Protein AF-A0A534MXF9-F1 (afdb_monomer)

Structure (mmCIF, N/CA/C/O backbone):
data_AF-A0A534MXF9-F1
#
_entry.id   AF-A0A534MXF9-F1
#
loop_
_atom_site.group_PDB
_atom_site.id
_atom_site.type_symbol
_atom_site.label_atom_id
_atom_site.label_alt_id
_atom_site.label_comp_id
_atom_site.label_asym_id
_atom_site.label_entity_id
_atom_site.label_seq_id
_atom_site.pdbx_PDB_ins_code
_atom_site.Cartn_x
_atom_site.Cartn_y
_atom_site.Cartn_z
_atom_site.occupancy
_atom_site.B_iso_or_equiv
_atom_site.auth_seq_id
_atom_site.auth_comp_id
_atom_site.auth_asym_id
_atom_site.auth_atom_id
_atom_site.pdbx_PDB_model_num
ATOM 1 N N . MET A 1 1 ? -14.037 -14.900 6.384 1.00 53.19 1 MET A N 1
ATOM 2 C CA . MET A 1 1 ? -14.645 -13.743 5.690 1.00 53.19 1 MET A CA 1
ATOM 3 C C . MET A 1 1 ? -13.919 -13.582 4.365 1.00 53.19 1 MET A C 1
ATOM 5 O O . MET A 1 1 ? -12.698 -13.503 4.389 1.00 53.19 1 MET A O 1
ATOM 9 N N . ARG A 1 2 ? -14.616 -13.663 3.225 1.00 55.94 2 ARG A N 1
ATOM 10 C CA . ARG A 1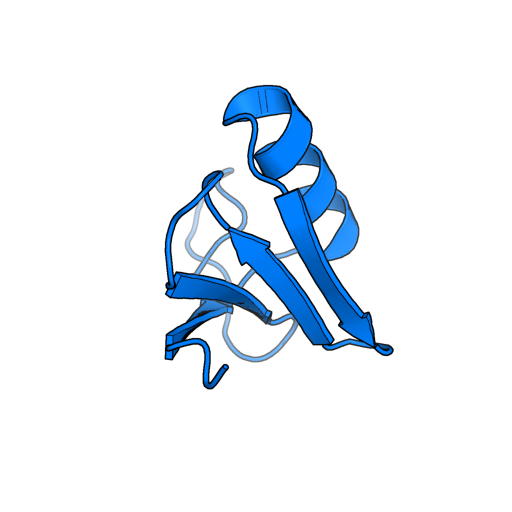 2 ? -13.991 -13.513 1.902 1.00 55.94 2 ARG A CA 1
ATOM 11 C C . ARG A 1 2 ? -13.966 -12.019 1.578 1.00 55.94 2 ARG A C 1
ATOM 13 O O . ARG A 1 2 ? -15.021 -11.453 1.321 1.00 55.94 2 ARG A O 1
ATOM 20 N N . LEU A 1 3 ? -12.796 -11.392 1.685 1.00 66.88 3 LEU A N 1
ATOM 21 C CA . LEU A 1 3 ? -12.618 -9.990 1.309 1.00 66.88 3 LEU A CA 1
ATOM 22 C C . LEU A 1 3 ? -12.654 -9.885 -0.215 1.00 66.88 3 LEU A C 1
ATOM 24 O O . LEU A 1 3 ? -11.944 -10.620 -0.903 1.00 66.88 3 LEU A O 1
ATOM 28 N N . THR A 1 4 ? -13.463 -8.971 -0.741 1.00 86.75 4 THR A N 1
ATOM 29 C CA . THR A 1 4 ? -13.346 -8.570 -2.144 1.00 86.75 4 THR A CA 1
ATOM 30 C C . THR A 1 4 ? -12.091 -7.716 -2.268 1.00 86.75 4 THR A C 1
ATOM 32 O O . THR A 1 4 ? -12.014 -6.637 -1.676 1.00 86.75 4 THR A O 1
ATOM 35 N N . THR A 1 5 ? -11.090 -8.223 -2.986 1.00 89.88 5 THR A N 1
ATOM 36 C CA . THR A 1 5 ? -9.808 -7.541 -3.184 1.00 89.88 5 THR A CA 1
ATOM 37 C C . THR A 1 5 ? -9.727 -6.934 -4.576 1.00 89.88 5 THR A C 1
ATOM 39 O O . THR A 1 5 ? -9.909 -7.645 -5.563 1.00 89.88 5 THR A O 1
ATOM 42 N N . ILE A 1 6 ? -9.411 -5.644 -4.653 1.00 92.44 6 ILE A N 1
ATOM 43 C CA . ILE A 1 6 ? -9.133 -4.932 -5.906 1.00 92.44 6 ILE A CA 1
ATOM 44 C C . ILE A 1 6 ? -7.619 -4.747 -6.012 1.00 92.44 6 ILE A C 1
ATOM 46 O O . ILE A 1 6 ? -7.000 -4.272 -5.063 1.00 92.44 6 ILE A O 1
ATOM 50 N N . ALA A 1 7 ? -7.015 -5.134 -7.134 1.00 92.81 7 ALA A N 1
ATOM 51 C CA . ALA A 1 7 ? -5.588 -4.927 -7.362 1.00 92.81 7 ALA A CA 1
ATOM 52 C C . ALA A 1 7 ? -5.308 -3.467 -7.748 1.00 92.81 7 ALA A C 1
ATOM 54 O O . ALA A 1 7 ? -5.962 -2.929 -8.638 1.00 92.81 7 ALA A O 1
ATOM 55 N N . LEU A 1 8 ? -4.331 -2.853 -7.084 1.00 93.38 8 LEU A N 1
ATOM 56 C CA . LEU A 1 8 ? -3.749 -1.560 -7.425 1.00 93.38 8 LEU A CA 1
ATOM 57 C C . LEU A 1 8 ? -2.276 -1.783 -7.736 1.00 93.38 8 LEU A C 1
ATOM 59 O 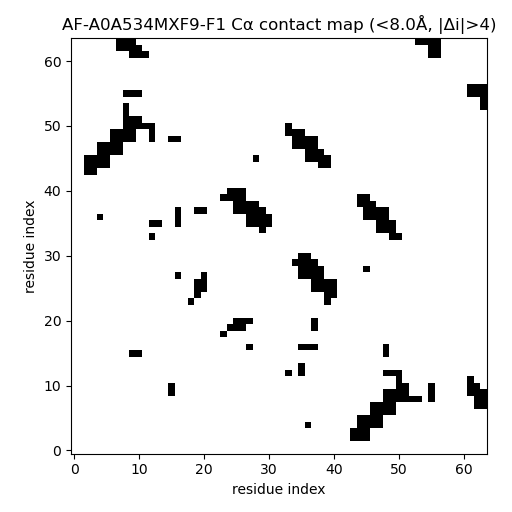O . LEU A 1 8 ? -1.539 -2.281 -6.882 1.00 93.38 8 LEU A O 1
ATOM 63 N N . VAL A 1 9 ? -1.844 -1.417 -8.938 1.00 93.94 9 VAL A N 1
ATOM 64 C CA . VAL A 1 9 ? -0.425 -1.473 -9.282 1.00 93.94 9 VAL A CA 1
ATOM 65 C C . VAL A 1 9 ? 0.251 -0.259 -8.664 1.00 93.94 9 VAL A C 1
ATOM 67 O O . VAL A 1 9 ? -0.184 0.872 -8.862 1.00 93.94 9 VAL A O 1
ATOM 70 N N . VAL A 1 10 ? 1.300 -0.494 -7.882 1.00 94.25 10 VAL A N 1
ATOM 71 C CA . VAL A 1 10 ? 2.040 0.546 -7.172 1.00 94.25 10 VAL A CA 1
ATOM 72 C C . VAL A 1 10 ? 3.541 0.398 -7.376 1.00 94.25 10 VAL A C 1
ATOM 74 O O . VAL A 1 10 ? 4.059 -0.687 -7.635 1.00 94.25 10 VAL A O 1
ATOM 77 N N . SER A 1 11 ? 4.249 1.515 -7.229 1.00 92.44 11 SER A N 1
ATOM 78 C CA . SER A 1 11 ? 5.713 1.574 -7.326 1.00 92.44 11 SER A CA 1
ATOM 79 C C . SER A 1 11 ? 6.444 0.780 -6.234 1.00 92.44 11 SER A C 1
ATOM 81 O O . SER A 1 11 ? 7.482 0.184 -6.503 1.00 92.44 11 SER A O 1
ATOM 83 N N . ASP A 1 12 ? 5.922 0.806 -5.005 1.00 92.94 12 ASP A N 1
ATOM 84 C CA . ASP A 1 12 ? 6.474 0.131 -3.825 1.00 92.94 12 ASP A CA 1
ATOM 85 C C . ASP A 1 12 ? 5.324 -0.142 -2.844 1.00 92.94 12 ASP A C 1
ATOM 87 O O . ASP A 1 12 ? 4.739 0.788 -2.278 1.00 92.94 12 ASP A O 1
ATOM 91 N N . ALA A 1 13 ? 4.963 -1.405 -2.653 1.00 94.06 13 ALA A N 1
ATOM 92 C CA . ALA A 1 13 ? 3.818 -1.841 -1.867 1.00 94.06 13 ALA A CA 1
ATOM 93 C C . ALA A 1 13 ? 3.981 -1.524 -0.380 1.00 94.06 13 ALA A C 1
ATOM 95 O O . ALA A 1 13 ? 3.002 -1.172 0.278 1.00 94.06 13 ALA A O 1
ATOM 96 N N . LYS A 1 14 ? 5.204 -1.569 0.161 1.00 93.81 14 LYS A N 1
ATOM 97 C CA . LYS A 1 14 ? 5.458 -1.265 1.579 1.00 93.81 14 LYS A CA 1
ATOM 98 C C . LYS A 1 14 ? 5.351 0.230 1.855 1.00 93.81 14 LYS A C 1
ATOM 100 O O . LYS A 1 14 ? 4.692 0.631 2.816 1.00 93.81 14 LYS A O 1
ATOM 105 N N . LYS A 1 15 ? 5.960 1.066 1.008 1.00 94.75 15 LYS A N 1
ATOM 106 C CA . LYS A 1 15 ? 5.832 2.528 1.103 1.00 94.75 15 LYS A CA 1
ATOM 107 C C . LYS A 1 15 ? 4.396 2.969 0.862 1.00 94.75 15 LYS A C 1
ATOM 109 O O . LYS A 1 15 ? 3.894 3.805 1.610 1.00 94.75 15 LYS A O 1
ATOM 114 N N . SER A 1 16 ? 3.726 2.370 -0.120 1.00 95.50 16 SER A N 1
ATOM 115 C CA . SER A 1 16 ? 2.319 2.645 -0.411 1.00 95.50 16 SER A CA 1
ATOM 116 C C . SER A 1 16 ? 1.438 2.268 0.774 1.00 95.50 16 SER A C 1
A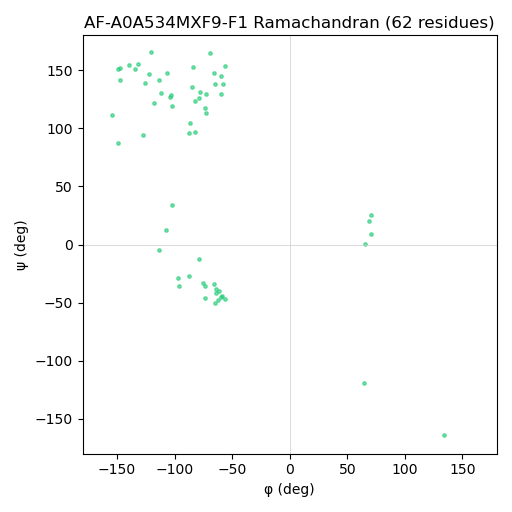TOM 118 O O . SER A 1 16 ? 0.655 3.096 1.225 1.00 95.50 16 SER A O 1
ATOM 120 N N . ALA A 1 17 ? 1.609 1.078 1.359 1.00 95.75 17 ALA A N 1
ATOM 121 C CA . ALA A 1 17 ? 0.850 0.670 2.539 1.00 95.75 17 ALA A CA 1
ATOM 122 C C . ALA A 1 17 ? 1.003 1.666 3.692 1.00 95.75 17 ALA A C 1
ATOM 124 O O . ALA A 1 17 ? 0.003 2.110 4.255 1.00 95.75 17 ALA A O 1
ATOM 125 N N . LYS A 1 18 ? 2.241 2.084 3.988 1.00 96.06 18 LYS A N 1
ATOM 126 C CA . LYS A 1 18 ? 2.518 3.108 5.001 1.00 96.06 18 LYS A CA 1
ATOM 127 C C . LYS A 1 18 ? 1.810 4.427 4.680 1.00 96.06 18 LYS A C 1
ATOM 129 O O . LYS A 1 18 ? 1.175 5.002 5.558 1.00 96.06 18 LYS A O 1
ATOM 134 N N . TRP A 1 19 ? 1.849 4.870 3.424 1.00 96.19 19 TRP A N 1
ATOM 135 C CA . TRP A 1 19 ? 1.131 6.066 2.981 1.00 96.19 19 TRP A CA 1
ATOM 136 C C . TRP A 1 19 ? -0.386 5.939 3.191 1.00 96.19 19 TRP A C 1
ATOM 138 O O . TRP A 1 19 ? -0.994 6.848 3.750 1.00 96.19 19 TRP A O 1
ATOM 148 N N . TYR A 1 20 ? -0.997 4.803 2.835 1.00 96.19 20 TYR A N 1
ATOM 149 C CA . TYR A 1 20 ? -2.431 4.552 3.044 1.00 96.19 20 TYR A CA 1
ATOM 150 C C . TYR A 1 20 ? -2.813 4.591 4.530 1.00 96.19 20 TYR A C 1
ATOM 152 O O . TYR A 1 20 ? -3.845 5.162 4.890 1.00 96.19 20 TYR A O 1
ATOM 160 N N . GLN A 1 21 ? -1.974 4.036 5.408 1.00 96.00 21 GLN A N 1
ATOM 161 C CA . GLN A 1 21 ? -2.187 4.126 6.854 1.00 96.00 21 GLN A CA 1
ATOM 162 C C . GLN A 1 21 ? -2.075 5.572 7.354 1.00 96.00 21 GLN A C 1
ATOM 164 O O . GLN A 1 21 ? -2.963 6.053 8.053 1.00 96.00 21 GLN A O 1
ATOM 169 N N . GLU A 1 22 ? -1.006 6.279 6.987 1.00 97.44 22 GLU A N 1
ATOM 170 C CA . GLU A 1 22 ? -0.700 7.614 7.513 1.00 97.44 22 GLU A CA 1
ATOM 171 C C . GLU A 1 22 ? -1.612 8.712 6.963 1.00 97.44 22 GLU A C 1
ATOM 173 O O . GLU A 1 22 ? -1.925 9.666 7.674 1.00 97.44 22 GLU A O 1
ATOM 178 N N . LYS A 1 23 ? -2.010 8.614 5.692 1.00 97.19 23 LYS A N 1
ATOM 179 C CA . LYS A 1 23 ? -2.774 9.663 5.006 1.00 97.19 23 LYS A CA 1
ATOM 180 C C . LYS A 1 23 ? -4.268 9.413 5.011 1.00 97.19 23 LYS A C 1
ATOM 182 O O . LYS A 1 23 ? -5.024 10.373 5.112 1.00 97.19 23 LYS A O 1
ATOM 187 N N . LEU A 1 24 ? -4.688 8.152 4.914 1.00 95.69 24 LEU A N 1
ATOM 188 C CA . LEU A 1 24 ? -6.103 7.788 4.810 1.00 95.69 24 LEU A CA 1
ATOM 189 C C . LEU A 1 24 ? -6.621 7.027 6.037 1.00 95.69 24 LEU A C 1
ATOM 191 O O . LEU A 1 24 ? -7.816 6.752 6.124 1.00 95.69 24 LEU A O 1
ATOM 195 N N . GLY A 1 25 ? -5.756 6.689 7.000 1.00 96.69 25 GLY A N 1
ATOM 196 C CA . GLY A 1 25 ? -6.156 5.958 8.204 1.00 96.69 25 GLY A CA 1
ATOM 197 C C . GLY A 1 25 ? -6.561 4.508 7.933 1.00 96.69 25 GLY A C 1
ATOM 198 O O . GLY A 1 25 ? -7.283 3.917 8.742 1.00 96.69 25 GLY A O 1
ATOM 199 N N . PHE A 1 26 ? -6.139 3.947 6.796 1.00 96.62 26 PHE A N 1
ATOM 200 C CA . PHE A 1 26 ? -6.422 2.559 6.433 1.00 96.62 26 PHE A CA 1
ATOM 201 C C . PHE A 1 26 ? -5.654 1.589 7.338 1.00 96.62 26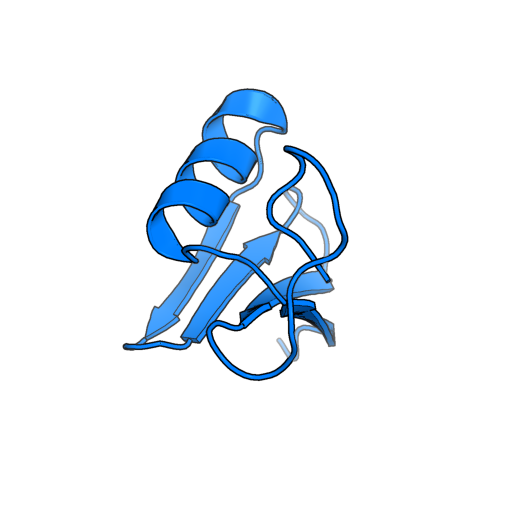 PHE A C 1
ATOM 203 O O . PHE A 1 26 ? -4.703 1.953 8.029 1.00 96.62 26 PHE A O 1
ATOM 210 N N . GLU A 1 27 ? -6.064 0.327 7.325 1.00 95.81 27 GLU A N 1
ATOM 211 C CA . GLU A 1 27 ? -5.415 -0.761 8.050 1.00 95.81 27 GLU A CA 1
ATOM 212 C C . GLU A 1 27 ? -4.809 -1.756 7.065 1.00 95.81 27 GLU A C 1
ATOM 214 O O . GLU A 1 27 ? -5.421 -2.071 6.043 1.00 95.81 27 GLU A O 1
ATOM 219 N N . ILE A 1 28 ? -3.626 -2.279 7.393 1.00 94.62 28 ILE A N 1
ATOM 220 C CA . ILE A 1 28 ? -3.053 -3.425 6.685 1.00 94.62 28 ILE A CA 1
ATOM 221 C C . ILE A 1 28 ? -3.843 -4.661 7.120 1.00 94.62 28 ILE A C 1
ATOM 223 O O . ILE A 1 28 ? -3.869 -4.990 8.306 1.00 94.62 28 ILE A O 1
ATOM 227 N N . ARG A 1 29 ? -4.522 -5.317 6.174 1.00 91.38 29 ARG A N 1
ATOM 228 C CA . ARG A 1 29 ? -5.381 -6.484 6.445 1.00 91.38 29 ARG A CA 1
ATOM 229 C C . ARG A 1 29 ? -4.675 -7.809 6.202 1.00 91.38 29 ARG A C 1
ATOM 231 O O . ARG A 1 29 ? -5.005 -8.792 6.855 1.00 91.38 29 ARG A O 1
ATOM 238 N N . ASP A 1 30 ? -3.714 -7.822 5.287 1.00 88.44 30 ASP A N 1
ATOM 239 C CA . ASP A 1 30 ? -2.899 -8.988 4.974 1.00 88.44 30 ASP A CA 1
ATOM 240 C C . ASP A 1 30 ? -1.497 -8.537 4.560 1.00 88.44 30 ASP A C 1
ATOM 242 O O . ASP A 1 30 ? -1.341 -7.513 3.888 1.00 88.44 30 ASP A O 1
ATOM 246 N N . HIS A 1 31 ? -0.494 -9.293 4.991 1.00 87.38 31 HIS A N 1
ATOM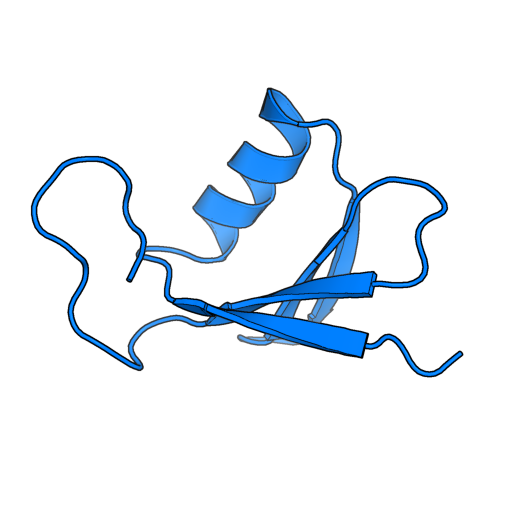 247 C CA . HIS A 1 31 ? 0.912 -9.057 4.693 1.00 87.38 31 HIS A CA 1
ATOM 248 C C . HIS A 1 31 ? 1.646 -10.399 4.651 1.00 87.38 31 HIS A C 1
ATOM 250 O O . HIS A 1 31 ? 2.200 -10.865 5.648 1.00 87.38 31 HIS A O 1
ATOM 256 N N . GLN A 1 32 ? 1.633 -11.022 3.477 1.00 85.06 32 GLN A N 1
ATOM 257 C CA . GLN A 1 32 ? 2.258 -12.314 3.213 1.00 85.06 32 GLN A CA 1
ATOM 258 C C . GLN A 1 32 ? 3.173 -12.205 1.989 1.00 85.06 32 GLN A C 1
ATOM 260 O O . GLN A 1 32 ? 2.746 -12.333 0.843 1.00 85.06 32 GLN A O 1
ATOM 265 N N . GLY A 1 33 ? 4.461 -11.944 2.225 1.00 83.56 33 GLY A N 1
ATOM 266 C CA . GLY A 1 33 ? 5.439 -11.765 1.148 1.00 83.56 33 GLY A CA 1
ATOM 267 C C . GLY A 1 33 ? 5.128 -10.530 0.296 1.00 83.56 33 GLY A C 1
ATOM 268 O O . GLY A 1 33 ? 5.116 -9.417 0.816 1.00 83.56 33 GLY A O 1
ATOM 269 N N . HIS A 1 34 ? 4.887 -10.726 -1.004 1.00 84.25 34 HIS A N 1
ATOM 270 C CA . HIS A 1 34 ? 4.472 -9.656 -1.929 1.00 84.25 34 HIS A CA 1
ATOM 271 C C . HIS A 1 34 ? 2.982 -9.311 -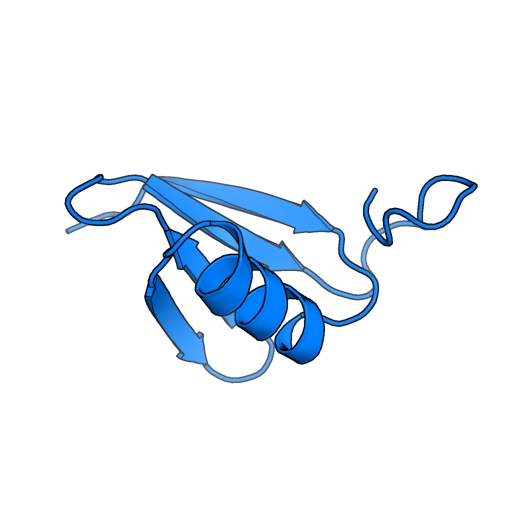1.805 1.00 84.25 34 HIS A C 1
ATOM 273 O O . HIS A 1 34 ? 2.523 -8.301 -2.333 1.00 84.25 34 HIS A O 1
ATOM 279 N N . TRP A 1 35 ? 2.205 -10.144 -1.114 1.00 89.38 35 TRP A N 1
ATOM 280 C CA . TRP A 1 35 ? 0.790 -9.901 -0.917 1.00 89.38 35 TRP A CA 1
ATOM 281 C C . TRP A 1 35 ? 0.579 -8.927 0.240 1.00 89.38 35 TRP A C 1
ATOM 283 O O . TRP A 1 35 ? 0.581 -9.318 1.408 1.00 89.38 35 TRP A O 1
ATOM 293 N N . ILE A 1 36 ? 0.412 -7.648 -0.090 1.00 94.81 36 ILE A N 1
ATOM 294 C CA . ILE A 1 36 ? 0.039 -6.601 0.864 1.00 94.81 36 ILE A CA 1
ATOM 295 C C . ILE A 1 36 ? -1.364 -6.123 0.526 1.00 94.81 36 ILE A C 1
ATOM 297 O O . ILE A 1 36 ? -1.637 -5.802 -0.633 1.00 94.81 36 ILE A O 1
ATOM 301 N N . THR A 1 37 ? -2.248 -6.062 1.523 1.00 95.50 37 THR A N 1
ATOM 302 C CA . THR A 1 37 ? -3.576 -5.463 1.358 1.00 95.50 37 THR A CA 1
ATOM 303 C C . THR A 1 37 ? -3.852 -4.373 2.382 1.00 95.50 37 THR A C 1
ATOM 305 O O . THR A 1 37 ? -3.532 -4.517 3.563 1.00 95.50 37 THR A O 1
ATOM 308 N N . VAL A 1 38 ? -4.479 -3.286 1.932 1.00 96.00 38 VAL A N 1
ATOM 309 C CA . VAL A 1 38 ? -4.934 -2.173 2.775 1.00 96.00 38 VAL A CA 1
ATOM 310 C C . VAL A 1 38 ? -6.434 -1.962 2.628 1.00 96.00 38 VAL A C 1
ATOM 312 O O . VAL A 1 38 ? -6.988 -2.168 1.553 1.00 96.00 38 VAL A O 1
ATOM 315 N N . ALA A 1 39 ? -7.112 -1.548 3.693 1.00 95.88 39 ALA A N 1
ATOM 316 C CA . ALA A 1 39 ? -8.554 -1.317 3.664 1.00 95.88 39 ALA A CA 1
ATOM 317 C C . ALA A 1 39 ? -8.974 -0.174 4.593 1.00 95.88 39 ALA A C 1
ATOM 319 O O . ALA A 1 39 ? -8.351 0.007 5.646 1.00 95.88 39 ALA A O 1
ATOM 320 N N . PRO A 1 40 ? -10.079 0.531 4.289 1.00 95.06 40 PRO A N 1
ATOM 321 C CA . PRO A 1 40 ? -10.755 1.346 5.283 1.00 95.06 40 PRO A CA 1
ATOM 322 C C . PRO A 1 40 ? -11.158 0.508 6.506 1.00 95.06 40 PRO A C 1
ATOM 324 O O . PRO A 1 40 ? -11.385 -0.711 6.443 1.00 95.06 40 PRO A O 1
ATOM 327 N N . LYS A 1 41 ? -11.262 1.173 7.655 1.00 91.19 41 LYS A N 1
ATOM 328 C CA . LYS A 1 41 ? -11.709 0.522 8.888 1.00 91.19 41 LYS A CA 1
ATOM 329 C C . LYS A 1 41 ? -13.154 0.062 8.732 1.00 91.19 41 LYS A C 1
ATOM 331 O O . LYS A 1 41 ? -13.981 0.811 8.234 1.00 91.19 41 LYS A O 1
ATOM 336 N N . ARG A 1 42 ? -13.456 -1.145 9.223 1.00 86.62 42 ARG A N 1
ATOM 337 C CA . ARG A 1 42 ? -14.811 -1.746 9.259 1.00 86.62 42 ARG A CA 1
ATOM 338 C C . ARG A 1 42 ? -15.452 -2.063 7.903 1.00 86.62 42 ARG A C 1
ATOM 340 O O . ARG A 1 42 ? -16.539 -2.625 7.894 1.00 86.62 42 ARG A O 1
ATOM 347 N N . GLU A 1 43 ? -14.768 -1.802 6.796 1.00 88.12 43 GLU A N 1
ATOM 348 C CA . GLU A 1 43 ? -15.240 -2.196 5.470 1.00 88.12 43 GLU A CA 1
ATOM 349 C C . GLU A 1 43 ? -14.864 -3.643 5.131 1.00 88.12 43 GLU A C 1
ATOM 351 O O . GLU A 1 43 ? -13.866 -4.182 5.624 1.00 88.12 43 GLU A O 1
ATOM 356 N N . ASN A 1 44 ? -15.670 -4.265 4.266 1.00 88.19 44 ASN A N 1
ATOM 357 C CA . ASN A 1 44 ? -15.476 -5.634 3.773 1.00 88.19 44 ASN A CA 1
ATOM 358 C C . ASN A 1 44 ? -14.886 -5.663 2.347 1.00 88.19 44 ASN A C 1
ATOM 360 O O . ASN A 1 44 ? -15.209 -6.525 1.529 1.00 88.19 44 ASN A O 1
ATOM 364 N N . MET A 1 45 ? -14.026 -4.693 2.045 1.00 92.19 45 MET A N 1
ATOM 365 C CA . MET A 1 45 ? -13.248 -4.616 0.810 1.00 92.19 45 MET A CA 1
ATOM 366 C C . MET A 1 45 ? -11.803 -4.264 1.146 1.00 92.19 45 MET A C 1
ATOM 368 O O . MET A 1 45 ? -11.547 -3.593 2.145 1.00 92.19 45 MET A O 1
ATOM 372 N N . ALA A 1 46 ? -10.866 -4.706 0.315 1.00 94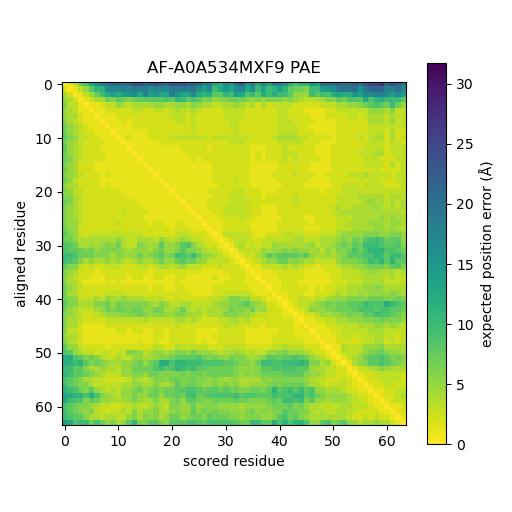.19 46 ALA A N 1
ATOM 373 C CA . ALA A 1 46 ? -9.458 -4.376 0.473 1.00 94.19 46 ALA A CA 1
ATOM 374 C C . ALA A 1 46 ? -8.802 -4.100 -0.882 1.00 94.19 46 ALA A C 1
ATOM 376 O O . ALA A 1 46 ? -9.231 -4.599 -1.920 1.00 94.19 46 ALA A O 1
ATOM 377 N N . PHE A 1 47 ? -7.735 -3.319 -0.859 1.00 95.12 47 PHE A N 1
ATOM 378 C CA . PHE A 1 47 ? -6.888 -3.050 -2.007 1.00 95.12 47 PHE A CA 1
ATOM 379 C C . PHE A 1 47 ? -5.621 -3.878 -1.879 1.00 95.12 47 PHE A C 1
ATOM 381 O O . PHE A 1 47 ? -4.891 -3.716 -0.904 1.00 95.12 47 PHE A O 1
ATOM 388 N N . HIS A 1 48 ? -5.367 -4.766 -2.835 1.00 95.44 48 HIS A N 1
ATOM 389 C CA . HIS A 1 48 ? -4.090 -5.453 -2.950 1.00 95.44 48 HIS A CA 1
ATOM 390 C C . HIS A 1 48 ? -3.095 -4.546 -3.672 1.00 95.44 48 HIS A C 1
ATOM 392 O O . HIS A 1 48 ? -3.355 -4.103 -4.784 1.00 95.44 48 HIS A O 1
ATOM 398 N N . LEU A 1 49 ? -1.967 -4.268 -3.029 1.00 95.06 49 LEU A N 1
ATOM 399 C CA . LEU A 1 49 ? -0.893 -3.451 -3.575 1.00 95.06 49 LEU A CA 1
ATOM 400 C C . LEU A 1 49 ? 0.057 -4.354 -4.379 1.00 95.06 49 LEU A C 1
ATOM 402 O O . LEU A 1 49 ? 0.915 -5.018 -3.800 1.00 95.06 49 LEU A O 1
ATOM 406 N N . CYS A 1 50 ? -0.140 -4.414 -5.698 1.00 93.50 50 CYS A N 1
ATOM 407 C CA . CYS A 1 50 ? 0.681 -5.181 -6.636 1.00 93.50 50 CYS A CA 1
ATOM 408 C C . CYS A 1 50 ? 1.918 -4.385 -7.065 1.00 93.50 50 CYS A C 1
ATOM 410 O O . CYS A 1 50 ? 1.797 -3.237 -7.479 1.00 93.50 50 CYS A O 1
ATOM 412 N N . GLU A 1 51 ? 3.089 -5.015 -7.092 1.00 90.25 51 GLU A N 1
ATOM 413 C CA . GLU A 1 51 ? 4.309 -4.433 -7.669 1.00 90.25 51 GLU A CA 1
ATOM 414 C C . GLU A 1 51 ? 4.642 -5.095 -9.013 1.00 90.25 51 GLU A C 1
ATOM 416 O O . GLU A 1 51 ? 4.405 -6.287 -9.202 1.00 90.25 51 GLU A O 1
ATOM 421 N N . GLY A 1 52 ? 5.231 -4.336 -9.943 1.00 80.94 52 GLY A N 1
ATOM 422 C CA . GLY A 1 52 ? 5.922 -4.892 -11.117 1.00 80.94 52 GLY A CA 1
ATOM 423 C C . GLY A 1 52 ? 5.050 -5.539 -12.202 1.00 80.94 52 GLY A C 1
ATOM 424 O O . GLY A 1 52 ? 5.597 -6.150 -13.116 1.00 80.94 52 GLY A O 1
ATOM 425 N N . PHE A 1 53 ? 3.722 -5.412 -12.130 1.00 80.25 53 PHE A N 1
ATOM 426 C CA . PHE A 1 53 ? 2.802 -6.008 -13.111 1.00 80.25 53 PHE A CA 1
ATOM 427 C C . PHE A 1 53 ? 2.520 -5.129 -14.339 1.00 80.25 53 PHE A C 1
ATOM 429 O O . PHE A 1 53 ? 2.217 -5.666 -15.403 1.00 80.25 53 PHE A O 1
ATOM 436 N N . TYR A 1 54 ? 2.613 -3.801 -14.218 1.00 83.06 54 TYR A N 1
ATOM 437 C CA . TYR A 1 54 ? 2.350 -2.860 -15.312 1.00 83.06 54 TYR A CA 1
ATOM 438 C C . TYR A 1 54 ? 3.219 -1.596 -15.168 1.00 83.06 54 TYR A C 1
ATOM 440 O O . TYR A 1 54 ? 3.591 -1.256 -14.039 1.00 83.06 54 TYR A O 1
ATOM 448 N N . PRO A 1 55 ? 3.58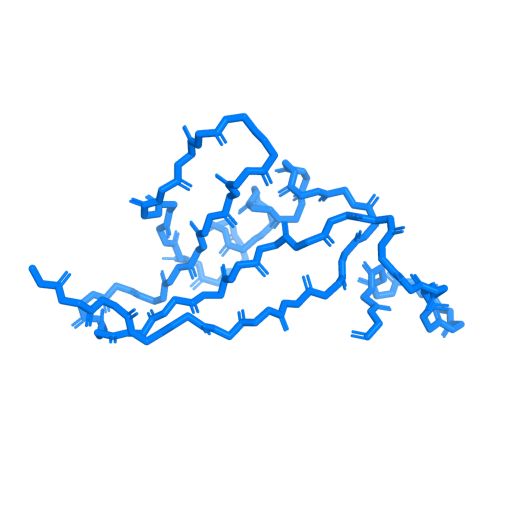9 -0.907 -16.269 1.00 86.00 55 PRO A N 1
ATOM 449 C CA . PRO A 1 55 ? 4.269 0.384 -16.190 1.00 86.00 55 PRO A CA 1
ATOM 450 C C . PRO A 1 55 ? 3.438 1.408 -15.416 1.00 86.00 55 PRO A C 1
ATOM 452 O O . PRO A 1 55 ? 2.238 1.509 -15.632 1.00 86.00 55 PRO A O 1
ATOM 455 N N . LEU A 1 56 ? 4.086 2.190 -14.553 1.00 88.12 56 LEU A N 1
ATOM 456 C CA . LEU A 1 56 ? 3.423 3.258 -13.802 1.00 88.12 56 LEU A CA 1
ATOM 457 C C . LEU A 1 56 ? 2.923 4.365 -14.733 1.00 88.12 56 LEU A C 1
ATOM 459 O O . LEU A 1 56 ? 3.569 4.677 -15.740 1.00 88.12 56 LEU A O 1
ATOM 463 N N . GLU A 1 57 ? 1.811 4.996 -14.359 1.00 88.00 57 GLU A N 1
ATOM 464 C CA . GLU A 1 57 ? 1.350 6.211 -15.022 1.00 88.00 57 GLU A CA 1
ATOM 465 C C . GLU A 1 57 ? 2.417 7.320 -14.919 1.00 88.00 57 GLU A C 1
ATOM 467 O O . GLU A 1 57 ? 3.105 7.438 -13.895 1.00 88.00 57 GLU A O 1
ATOM 472 N N . PRO A 1 58 ? 2.573 8.172 -15.950 1.00 89.75 58 PRO A N 1
ATOM 473 C CA . PRO A 1 58 ? 3.464 9.323 -15.867 1.00 89.75 58 PRO A CA 1
ATOM 474 C C . PRO A 1 58 ? 3.050 10.263 -14.727 1.00 89.75 58 PRO A C 1
ATOM 476 O O . PRO A 1 58 ? 1.905 10.702 -14.660 1.00 89.75 58 PRO A O 1
ATOM 479 N N . GLY A 1 59 ? 3.995 10.632 -13.861 1.00 88.00 59 GLY A N 1
ATOM 480 C CA . GLY A 1 59 ? 3.752 11.569 -12.763 1.00 88.00 59 GLY A CA 1
ATOM 481 C C . GLY A 1 59 ? 4.336 11.096 -11.436 1.00 88.00 59 GLY A C 1
ATOM 482 O O . GLY A 1 59 ? 5.201 10.225 -11.389 1.00 88.00 59 GLY A O 1
ATOM 483 N N . ASN A 1 60 ? 3.887 11.709 -10.341 1.00 85.31 60 ASN A N 1
ATOM 484 C CA . ASN A 1 60 ? 4.390 11.459 -8.986 1.00 85.31 60 ASN A CA 1
ATOM 485 C C . ASN A 1 60 ? 3.407 10.678 -8.095 1.00 85.31 60 ASN A C 1
ATOM 487 O O . ASN A 1 60 ? 3.604 10.614 -6.883 1.00 85.31 60 ASN A O 1
ATOM 491 N N . THR A 1 61 ? 2.354 10.102 -8.676 1.00 84.50 61 THR A N 1
ATOM 492 C CA . THR A 1 61 ? 1.339 9.317 -7.955 1.00 84.50 61 THR A CA 1
ATOM 493 C C . THR A 1 61 ? 1.852 7.932 -7.570 1.00 84.50 61 THR A C 1
ATOM 495 O O . THR A 1 61 ? 1.496 7.418 -6.514 1.00 84.50 61 THR A O 1
ATOM 498 N N . GLY A 1 62 ? 2.722 7.340 -8.397 1.00 82.75 62 GLY A N 1
ATOM 499 C CA . GLY A 1 62 ? 3.312 6.027 -8.138 1.00 82.75 62 GLY A CA 1
ATOM 500 C C . GLY A 1 62 ? 2.325 4.864 -8.269 1.00 82.75 62 GLY A C 1
ATOM 501 O O . GLY A 1 62 ? 2.556 3.834 -7.632 1.00 82.75 62 GLY A O 1
ATOM 502 N N . ILE A 1 63 ? 1.262 5.039 -9.063 1.00 83.81 63 ILE A N 1
ATOM 503 C CA . ILE A 1 63 ? 0.229 4.039 -9.368 1.00 83.81 63 ILE A CA 1
ATOM 504 C C . ILE A 1 63 ? 0.157 3.753 -10.878 1.00 83.81 63 ILE A C 1
ATOM 506 O O . ILE A 1 63 ? 0.713 4.513 -11.675 1.00 83.81 63 ILE A O 1
ATOM 510 N N . SER A 1 64 ? -0.514 2.664 -11.256 1.00 81.62 64 SER A N 1
ATOM 511 C CA . SER A 1 64 ? -0.955 2.359 -12.625 1.00 81.62 64 SER A CA 1
ATOM 512 C C . SER A 1 64 ? -2.419 1.938 -12.660 1.00 81.62 64 SER A C 1
ATOM 514 O O . SER A 1 64 ? -2.950 1.544 -11.596 1.00 81.62 64 SER A O 1
#

Solvent-accessible surface area (backbone atoms only — not comparable to full-atom values): 3790 Å² total; per-residue (Å²): 134,86,65,51,68,45,81,38,40,28,77,46,45,68,62,47,48,51,47,40,32,74,76,70,61,28,41,80,78,43,80,58,89,77,48,35,26,38,22,59,77,96,55,76,45,32,37,30,33,38,59,87,83,67,76,63,49,91,74,89,82,47,36,85

pLDDT: mean 89.62, std 8.42, range [53.19, 97.44]

Radius of gyration: 11.38 Å; Cα contacts (8 Å, |Δi|>4): 127; chains: 1; bounding box: 22×25×25 Å

Secondary structure (DSSP, 8-state):
---EEEEEEBS-HHHHHHHHHHHH--EEEEEETTEEEEE-TT-SEEEEEE-SSSPPPSSSS-B-

Mean predicted aligned error: 4.05 Å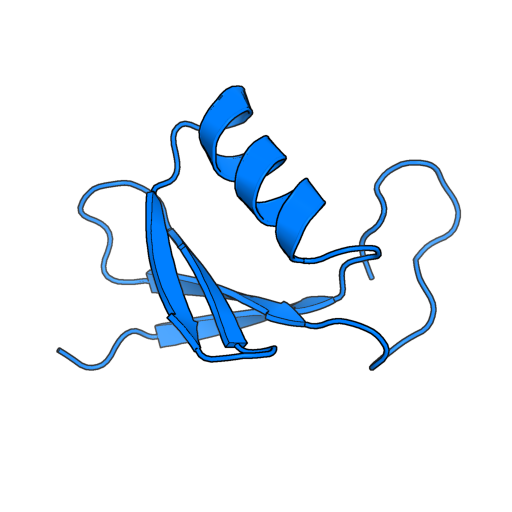

Foldseek 3Di:
DDAAEAEKEFADLVVVQVCCCVPVVWDFPDDDPQFTWTDRPPDRYIYTHHYDPDDADPDDPRTD

Sequence (64 aa):
MRLTTIALVVSDAKKSAKWYQEKLGFEIRDHQGHWITVAPKRENMAFHLCEGFYPLEPGNTGIS

Nearest PDB structures (foldseek):
  3p8a-assembly1_A  TM=8.190E-01  e=2.726E-02  Staphylococcus aureus
  3p8a-assembly2_B  TM=8.181E-01  e=2.914E-02  Staphylococcus aureus
  5hcw-assembly5_B  TM=6.672E-01  e=1.311E-02  Thermomonospora curvata DSM 43183
  6xck-assembly3_A  TM=7.027E-01  e=2.386E-02  Thermomonospora curvata DSM 43183
  5cb9-assembly1_A  TM=6.993E-01  e=3.558E-02  Thermomonospora curvata DSM 43183